Protein AF-A0A0B6YZQ0-F1 (afdb_monomer_lite)

pLDDT: mean 70.62, std 7.78, range [48.56, 82.62]

Sequence (121 aa):
WHFRIMIFVLVLTLLVTLAIFLGNLTSLITVFGFEWTFFDMVVYALFSFFYLVGTSLVASAFDFYEKMRTNVSEETINQLVTSVILGYICMLLNGLTAFLSYRKWKVQYRLYQRRKLIEED

Structure (mmCIF, N/CA/C/O backbone):
data_AF-A0A0B6YZQ0-F1
#
_entry.id   AF-A0A0B6YZQ0-F1
#
loop_
_atom_site.group_PDB
_atom_site.id
_atom_site.type_symbol
_atom_site.label_atom_id
_atom_site.label_alt_id
_atom_site.label_comp_id
_atom_site.label_asym_id
_atom_site.label_entity_id
_atom_site.label_seq_id
_atom_site.pdbx_PDB_ins_code
_atom_site.Cartn_x
_atom_site.Cartn_y
_atom_site.Cartn_z
_atom_site.occupancy
_atom_site.B_iso_or_equiv
_atom_site.auth_seq_id
_atom_site.auth_comp_id
_atom_site.auth_asym_id
_atom_site.auth_atom_id
_atom_site.pdbx_PDB_model_num
ATOM 1 N N . TRP A 1 1 ? -25.061 -6.773 10.719 1.00 48.56 1 TRP A N 1
ATOM 2 C CA . TRP A 1 1 ? -24.637 -7.584 9.556 1.00 48.56 1 TRP A CA 1
ATOM 3 C C . TRP A 1 1 ? -23.602 -6.845 8.701 1.00 48.56 1 TRP A C 1
ATOM 5 O O . TRP A 1 1 ? -22.504 -7.361 8.556 1.00 48.56 1 TRP A O 1
ATOM 15 N N . HIS A 1 2 ? -23.865 -5.597 8.282 1.00 53.62 2 HIS A N 1
ATOM 16 C CA . HIS A 1 2 ? -22.912 -4.730 7.557 1.00 53.62 2 HIS A CA 1
ATOM 17 C C . HIS A 1 2 ? -21.507 -4.635 8.183 1.00 53.62 2 HIS A C 1
ATOM 19 O O . HIS A 1 2 ? -20.510 -4.800 7.491 1.00 53.62 2 HIS A O 1
ATOM 25 N N . PHE A 1 3 ? -21.420 -4.469 9.507 1.00 56.84 3 PHE A N 1
ATOM 26 C CA . PHE A 1 3 ? -20.137 -4.393 10.219 1.00 56.84 3 PHE A CA 1
ATOM 27 C C . PHE A 1 3 ? -19.292 -5.673 10.106 1.00 56.84 3 PHE A C 1
ATOM 29 O O . PHE A 1 3 ? -18.078 -5.620 9.940 1.00 56.84 3 PHE A O 1
ATOM 36 N N . ARG A 1 4 ? -19.948 -6.843 10.132 1.00 62.00 4 ARG A N 1
ATOM 37 C CA . ARG A 1 4 ? -19.276 -8.145 10.006 1.00 62.00 4 ARG A CA 1
ATOM 38 C C . ARG A 1 4 ? -18.721 -8.354 8.600 1.00 62.00 4 ARG A C 1
ATOM 40 O O . ARG A 1 4 ? -17.636 -8.898 8.459 1.00 62.00 4 ARG A O 1
ATOM 47 N N . ILE A 1 5 ? -19.444 -7.889 7.582 1.00 64.25 5 ILE A N 1
ATOM 48 C CA . ILE A 1 5 ? -19.001 -7.947 6.183 1.00 64.25 5 ILE A CA 1
ATOM 49 C C . ILE A 1 5 ? -17.799 -7.034 5.968 1.00 64.25 5 ILE A C 1
ATOM 51 O O . ILE A 1 5 ? -16.846 -7.435 5.318 1.00 64.25 5 ILE A O 1
ATOM 55 N N . MET A 1 6 ? -17.802 -5.841 6.561 1.00 62.59 6 MET A N 1
ATOM 56 C CA . MET A 1 6 ? -16.666 -4.926 6.473 1.00 62.59 6 MET A CA 1
ATOM 57 C C . MET A 1 6 ? -15.399 -5.504 7.099 1.00 62.59 6 MET A C 1
ATOM 59 O O . MET A 1 6 ? -14.357 -5.504 6.452 1.00 62.59 6 MET A O 1
ATOM 63 N N . ILE A 1 7 ? -15.499 -6.052 8.316 1.00 67.56 7 ILE A N 1
ATOM 64 C CA . ILE A 1 7 ? -14.375 -6.735 8.972 1.00 67.56 7 ILE A CA 1
ATOM 65 C C . ILE A 1 7 ? -13.912 -7.921 8.126 1.00 67.56 7 ILE A C 1
ATOM 67 O O . ILE A 1 7 ? -12.715 -8.104 7.940 1.00 67.56 7 ILE A O 1
ATOM 71 N N . PHE A 1 8 ? -14.843 -8.699 7.571 1.00 69.69 8 PHE A N 1
ATOM 72 C CA . PHE A 1 8 ? -14.509 -9.816 6.694 1.00 69.69 8 PHE A CA 1
ATOM 73 C C . PHE A 1 8 ? -13.735 -9.359 5.452 1.00 69.69 8 PHE A C 1
ATOM 75 O O . PHE A 1 8 ? -12.714 -9.956 5.128 1.00 69.69 8 PHE A O 1
ATOM 82 N N . VAL A 1 9 ? -14.164 -8.276 4.797 1.00 66.75 9 VAL A N 1
ATOM 83 C CA . VAL A 1 9 ? -13.462 -7.695 3.643 1.00 66.75 9 VAL A CA 1
ATOM 84 C C . VAL A 1 9 ? -12.069 -7.208 4.041 1.00 66.75 9 VAL A C 1
ATOM 86 O O . VAL A 1 9 ? -11.120 -7.485 3.320 1.00 66.75 9 VAL A O 1
ATOM 89 N N . LEU A 1 10 ? -11.928 -6.561 5.201 1.00 67.56 10 LEU A N 1
ATOM 90 C CA . LEU A 1 10 ? -10.651 -6.070 5.734 1.00 67.56 10 LEU A CA 1
ATOM 91 C C . LEU A 1 10 ? -9.672 -7.207 6.070 1.00 67.56 10 LEU A C 1
ATOM 93 O O . LEU A 1 10 ? -8.482 -7.126 5.779 1.00 67.56 10 LEU A O 1
ATOM 97 N N . VAL A 1 11 ? -10.171 -8.287 6.671 1.00 71.25 11 VAL A N 1
ATOM 98 C CA . VAL A 1 11 ? -9.368 -9.477 6.986 1.00 71.25 11 VAL A CA 1
ATOM 99 C C . VAL A 1 11 ? -8.992 -10.222 5.708 1.00 71.25 11 VAL A C 1
ATOM 101 O O . VAL A 1 11 ? -7.854 -10.665 5.575 1.00 71.25 11 VAL A O 1
ATOM 104 N N . LEU A 1 12 ? -9.914 -10.326 4.748 1.00 72.62 12 LEU A N 1
ATOM 105 C CA . LEU A 1 12 ? -9.665 -10.962 3.459 1.00 72.62 12 LEU A CA 1
ATOM 106 C C . LEU A 1 12 ? -8.618 -10.187 2.652 1.00 72.62 12 LEU A C 1
ATOM 108 O O . LEU A 1 12 ? -7.679 -10.798 2.147 1.00 72.62 12 LEU A O 1
ATOM 112 N N . THR A 1 13 ? -8.718 -8.857 2.567 1.00 69.56 13 THR A N 1
ATOM 113 C CA . THR A 1 13 ? -7.701 -8.039 1.889 1.00 69.56 13 THR A CA 1
ATOM 114 C C . THR A 1 13 ? -6.346 -8.172 2.569 1.00 69.56 13 THR A C 1
ATOM 116 O O . THR A 1 13 ? -5.339 -8.285 1.872 1.00 69.56 13 THR A O 1
ATOM 119 N N . LEU A 1 14 ? -6.291 -8.248 3.901 1.00 68.00 14 LEU A N 1
ATOM 120 C CA . LEU A 1 14 ? -5.052 -8.498 4.640 1.00 68.00 14 LEU A CA 1
ATOM 121 C C . LEU A 1 14 ? -4.446 -9.861 4.316 1.00 68.00 14 LEU A C 1
ATOM 123 O O . LEU A 1 14 ? -3.265 -9.927 3.986 1.00 68.00 14 LEU A O 1
ATOM 127 N N . LEU A 1 15 ? -5.253 -10.920 4.324 1.00 72.69 15 LEU A N 1
ATOM 128 C CA . LEU A 1 15 ? -4.829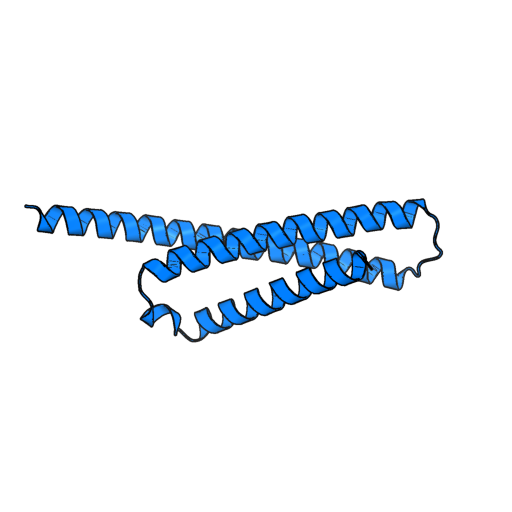 -12.277 3.977 1.00 72.69 15 LEU A CA 1
ATOM 129 C C . LEU A 1 15 ? -4.268 -12.360 2.557 1.00 72.69 15 LEU A C 1
ATOM 131 O O . LEU A 1 15 ? -3.204 -12.941 2.351 1.00 72.69 15 LEU A O 1
ATOM 135 N N . VAL A 1 16 ? -4.940 -11.736 1.588 1.00 70.88 16 VAL A N 1
ATOM 136 C CA . VAL A 1 16 ? -4.465 -11.730 0.200 1.00 70.88 16 VAL A CA 1
ATOM 137 C C . VAL A 1 16 ? -3.202 -10.877 0.057 1.00 70.88 16 VAL A C 1
ATOM 139 O O . VAL A 1 16 ? -2.264 -11.293 -0.617 1.00 70.88 16 VAL A O 1
ATOM 142 N N . THR A 1 17 ? -3.112 -9.734 0.745 1.00 68.56 17 THR A N 1
ATOM 143 C CA . THR A 1 17 ? -1.885 -8.915 0.761 1.00 68.56 17 THR A CA 1
ATOM 144 C C . THR A 1 17 ? -0.702 -9.712 1.320 1.00 68.56 17 THR A C 1
ATOM 146 O O . THR A 1 17 ? 0.397 -9.660 0.770 1.00 68.56 17 THR A O 1
ATOM 149 N N . LEU A 1 18 ? -0.929 -10.486 2.386 1.00 72.00 18 LEU A N 1
ATOM 150 C CA . LEU A 1 18 ? 0.087 -11.319 3.027 1.00 72.00 18 LEU A CA 1
ATOM 151 C C . LEU A 1 18 ? 0.522 -12.477 2.121 1.00 72.00 18 LEU A C 1
ATOM 153 O O . LEU A 1 18 ? 1.714 -12.750 2.007 1.00 72.00 18 LEU A O 1
ATOM 157 N N . ALA A 1 19 ? -0.422 -13.109 1.421 1.00 71.75 19 ALA A N 1
ATOM 158 C CA . ALA A 1 19 ? -0.135 -14.155 0.442 1.00 71.75 19 ALA A CA 1
ATOM 159 C C . ALA A 1 19 ? 0.718 -13.632 -0.729 1.00 71.75 19 ALA A C 1
ATOM 161 O O . ALA A 1 19 ? 1.699 -14.271 -1.108 1.00 71.75 19 ALA A O 1
ATOM 162 N N . ILE A 1 20 ? 0.401 -12.445 -1.258 1.00 68.19 20 ILE A N 1
ATOM 163 C CA . ILE A 1 20 ? 1.185 -11.803 -2.326 1.00 68.19 20 ILE A CA 1
ATOM 164 C C . ILE A 1 20 ? 2.570 -11.400 -1.815 1.00 68.19 20 ILE A C 1
ATOM 166 O O . ILE A 1 20 ? 3.570 -11.614 -2.499 1.00 68.19 20 ILE A O 1
ATOM 170 N N . PHE A 1 21 ? 2.656 -10.863 -0.597 1.00 68.06 21 PHE A N 1
ATOM 171 C CA . PHE A 1 21 ? 3.931 -10.511 0.024 1.00 68.06 21 PHE A CA 1
ATOM 172 C C . PHE A 1 21 ? 4.835 -11.735 0.211 1.00 68.06 21 PHE A C 1
ATOM 174 O O . PHE A 1 21 ? 6.015 -11.678 -0.131 1.00 68.06 21 PHE A O 1
ATOM 181 N N . LEU A 1 22 ? 4.282 -12.861 0.674 1.00 71.56 22 LEU A N 1
ATOM 182 C CA . LEU A 1 22 ? 4.999 -14.134 0.761 1.00 71.56 22 LEU A CA 1
ATOM 183 C C . LEU A 1 22 ? 5.425 -14.634 -0.627 1.00 71.56 22 LEU A C 1
ATOM 185 O O . LEU A 1 22 ? 6.571 -15.048 -0.795 1.00 71.56 22 LEU A O 1
ATOM 189 N N . GLY A 1 23 ? 4.565 -14.519 -1.642 1.00 63.72 23 GLY A N 1
ATOM 190 C CA . GLY A 1 23 ? 4.919 -14.820 -3.035 1.00 63.72 23 GLY A CA 1
ATOM 191 C C . GLY A 1 23 ? 6.104 -13.990 -3.549 1.00 63.72 23 GLY A C 1
ATOM 192 O O . GLY A 1 23 ? 7.006 -14.532 -4.191 1.00 63.72 23 GLY A O 1
ATOM 193 N N . ASN A 1 24 ? 6.151 -12.703 -3.192 1.00 64.31 24 ASN A N 1
ATOM 194 C CA . ASN A 1 24 ? 7.261 -11.796 -3.500 1.00 64.31 24 ASN A CA 1
ATOM 195 C C . ASN A 1 24 ? 8.549 -12.175 -2.753 1.00 64.31 24 ASN A C 1
ATOM 197 O O . ASN A 1 24 ? 9.625 -12.205 -3.352 1.00 64.31 24 ASN A O 1
ATOM 201 N N . LEU A 1 25 ? 8.449 -12.527 -1.469 1.00 65.31 25 LEU A N 1
ATOM 202 C CA . LEU A 1 25 ? 9.579 -12.956 -0.635 1.00 65.31 25 LEU A CA 1
ATOM 203 C C . LEU A 1 25 ? 10.206 -14.265 -1.117 1.00 65.31 25 LEU A C 1
ATOM 205 O O . LEU A 1 25 ? 11.425 -14.410 -1.100 1.00 65.31 25 LEU A O 1
ATOM 209 N N . THR A 1 26 ? 9.382 -15.197 -1.594 1.00 67.88 26 THR A N 1
ATOM 210 C CA . THR A 1 26 ? 9.848 -16.511 -2.066 1.00 67.88 26 THR A CA 1
ATOM 211 C C . THR A 1 26 ? 10.501 -16.438 -3.456 1.00 67.88 26 THR A C 1
ATOM 213 O O . THR A 1 26 ? 10.878 -17.461 -4.017 1.00 67.88 26 THR A O 1
ATOM 216 N N . SER A 1 27 ? 10.643 -15.240 -4.042 1.00 56.19 27 SER A N 1
ATOM 217 C CA . SER A 1 27 ? 11.224 -15.009 -5.372 1.00 56.19 27 SER A CA 1
ATOM 218 C C . SER A 1 27 ? 10.553 -15.761 -6.528 1.00 56.19 27 SER A C 1
ATOM 220 O O . SER A 1 27 ? 11.028 -15.656 -7.657 1.00 56.19 27 SER A O 1
ATOM 222 N N . LEU A 1 28 ? 9.410 -16.430 -6.313 1.00 54.28 28 LEU A N 1
ATOM 223 C CA . LEU A 1 28 ? 8.621 -17.045 -7.392 1.00 54.28 28 LEU A CA 1
ATOM 224 C C . LEU A 1 28 ? 8.283 -16.022 -8.484 1.00 54.28 28 LEU A C 1
ATOM 226 O O . LEU A 1 28 ? 8.219 -16.354 -9.661 1.00 54.28 28 LEU A O 1
ATOM 230 N N . ILE A 1 29 ? 8.142 -14.759 -8.092 1.00 53.38 29 ILE A N 1
ATOM 231 C CA . ILE A 1 29 ? 7.823 -13.634 -8.969 1.00 53.38 29 ILE A CA 1
ATOM 232 C C . ILE A 1 29 ? 8.968 -13.273 -9.928 1.00 53.38 29 ILE A C 1
ATOM 234 O O . ILE A 1 29 ? 8.713 -12.773 -11.022 1.00 53.38 29 ILE A O 1
ATOM 238 N N . THR A 1 30 ? 10.225 -13.597 -9.601 1.00 53.72 30 THR A N 1
ATOM 239 C CA . THR A 1 30 ? 11.347 -13.385 -10.537 1.00 53.72 30 THR A CA 1
ATOM 240 C C . THR A 1 30 ? 11.260 -14.277 -11.778 1.00 53.72 30 THR A C 1
ATOM 242 O O . THR A 1 30 ? 11.813 -13.923 -12.817 1.00 53.72 30 THR A O 1
ATOM 245 N N . VAL A 1 31 ? 10.503 -15.377 -11.704 1.00 56.41 31 VAL A N 1
ATOM 246 C CA . VAL A 1 31 ? 10.246 -16.283 -12.832 1.00 56.41 31 VAL A CA 1
ATOM 247 C C . VAL A 1 31 ? 9.195 -15.708 -13.798 1.00 56.41 31 VAL A C 1
ATOM 249 O O . VAL A 1 31 ? 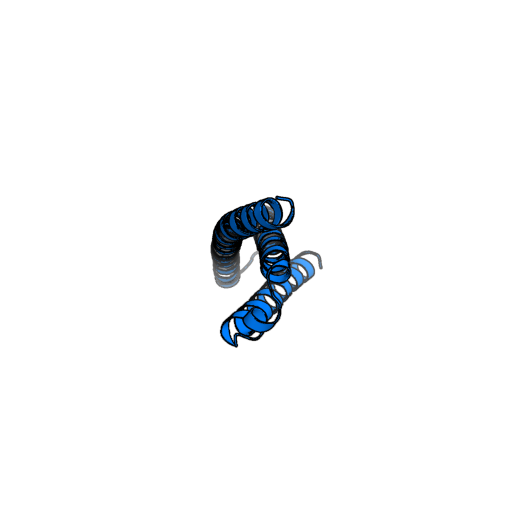9.206 -16.047 -14.977 1.00 56.41 31 VAL A O 1
ATOM 252 N N . PHE A 1 32 ? 8.323 -14.796 -13.345 1.00 53.84 32 PHE A N 1
ATOM 253 C CA . PHE A 1 32 ? 7.125 -14.368 -14.088 1.00 53.84 32 PHE A CA 1
ATOM 254 C C . PHE A 1 32 ? 7.267 -13.082 -14.933 1.00 53.84 32 PHE A C 1
ATOM 256 O O . PHE A 1 32 ? 6.299 -12.629 -15.541 1.00 53.84 32 PHE A O 1
ATOM 263 N N . GLY A 1 33 ? 8.471 -12.522 -15.077 1.00 58.66 33 GLY A N 1
ATOM 264 C CA . GLY A 1 33 ? 8.744 -11.471 -16.070 1.00 58.66 33 GLY A CA 1
ATOM 265 C C . GLY A 1 33 ? 8.053 -10.112 -15.832 1.00 58.66 33 GLY A C 1
ATOM 266 O O . GLY A 1 33 ? 7.543 -9.806 -14.756 1.00 58.66 33 GLY A O 1
ATOM 267 N N . PHE A 1 34 ? 8.098 -9.245 -16.851 1.00 59.41 34 PHE A N 1
ATOM 268 C CA . PHE A 1 34 ? 7.704 -7.824 -16.785 1.00 59.41 34 PHE A CA 1
ATOM 269 C C . PHE A 1 34 ? 6.208 -7.595 -16.496 1.00 59.41 34 PHE A C 1
ATOM 271 O O . PHE A 1 34 ? 5.859 -6.646 -15.790 1.00 59.41 34 PHE A O 1
ATOM 278 N N . GLU A 1 35 ? 5.325 -8.467 -16.992 1.00 65.06 35 GLU A N 1
ATOM 279 C CA . GLU A 1 35 ? 3.869 -8.321 -16.822 1.00 65.06 35 GLU A CA 1
ATOM 280 C C . GLU A 1 35 ? 3.429 -8.459 -15.360 1.00 65.06 35 GLU A C 1
ATOM 282 O O . GLU A 1 35 ? 2.485 -7.796 -14.922 1.00 65.06 35 GLU A O 1
ATOM 287 N N . TRP A 1 36 ? 4.180 -9.223 -14.563 1.00 69.25 36 TRP A N 1
ATOM 288 C CA . TRP A 1 36 ? 3.873 -9.424 -13.151 1.00 69.25 36 TRP A CA 1
ATOM 289 C C . TRP A 1 36 ? 4.035 -8.152 -12.313 1.00 69.25 36 TRP A C 1
ATOM 291 O O . TRP A 1 36 ? 3.279 -7.911 -11.377 1.00 69.25 36 TRP A O 1
ATOM 301 N N . THR A 1 37 ? 4.966 -7.270 -12.697 1.00 67.75 37 THR A N 1
ATOM 302 C CA . THR A 1 37 ? 5.180 -5.993 -11.989 1.00 67.75 37 THR A CA 1
ATOM 303 C C . THR A 1 37 ? 3.988 -5.047 -12.167 1.00 67.75 37 THR A C 1
ATOM 305 O O . THR A 1 37 ? 3.664 -4.269 -11.267 1.00 67.75 37 THR A O 1
ATOM 308 N N . PHE A 1 38 ? 3.320 -5.108 -13.323 1.00 69.00 38 PHE A N 1
ATOM 309 C CA . PHE A 1 38 ? 2.103 -4.338 -13.575 1.00 69.00 38 PHE A CA 1
ATOM 310 C C . PHE A 1 38 ? 0.915 -4.907 -12.794 1.00 69.00 38 PHE A C 1
ATOM 312 O O . PHE A 1 38 ? 0.169 -4.144 -12.180 1.00 69.00 38 PHE A O 1
ATOM 319 N N . PHE A 1 39 ? 0.774 -6.235 -12.763 1.00 73.81 39 PHE A N 1
ATOM 320 C CA . PHE A 1 39 ? -0.263 -6.901 -11.977 1.00 73.81 39 PHE A CA 1
ATOM 321 C C . PHE A 1 39 ? -0.140 -6.577 -10.481 1.00 73.81 39 PHE A C 1
ATOM 323 O O . PHE A 1 39 ? -1.106 -6.103 -9.884 1.00 73.81 39 PHE A O 1
ATOM 330 N N . ASP A 1 40 ? 1.060 -6.706 -9.906 1.00 72.94 40 ASP A N 1
ATOM 331 C CA . ASP A 1 40 ? 1.331 -6.340 -8.512 1.00 72.94 40 ASP A CA 1
ATOM 332 C C . ASP A 1 40 ? 0.944 -4.880 -8.234 1.00 72.94 40 ASP A C 1
ATOM 334 O O . ASP A 1 40 ? 0.257 -4.591 -7.256 1.00 72.94 40 ASP A O 1
ATOM 338 N N . MET A 1 41 ? 1.316 -3.948 -9.120 1.00 72.12 41 MET A N 1
ATOM 339 C CA . MET A 1 41 ? 0.957 -2.534 -8.976 1.00 72.12 41 MET A CA 1
ATOM 340 C C . MET A 1 41 ? -0.562 -2.327 -8.895 1.00 72.12 41 MET A C 1
ATOM 342 O O . MET A 1 41 ? -1.031 -1.593 -8.022 1.00 72.12 41 MET A O 1
ATOM 346 N N . VAL A 1 42 ? -1.328 -2.957 -9.792 1.00 76.06 42 VAL A N 1
ATOM 347 C CA . VAL A 1 42 ? -2.794 -2.843 -9.822 1.00 76.06 42 VAL A CA 1
ATOM 348 C C . VAL A 1 42 ? -3.407 -3.442 -8.559 1.00 76.06 42 VAL A C 1
ATOM 350 O O . VAL A 1 42 ? -4.285 -2.825 -7.956 1.00 76.06 42 VAL A O 1
ATOM 353 N N . VAL A 1 43 ? -2.921 -4.601 -8.116 1.00 76.75 43 VAL A N 1
ATOM 354 C CA . VAL A 1 43 ? -3.441 -5.268 -6.919 1.00 76.75 43 VAL A CA 1
ATOM 355 C C . VAL A 1 43 ? -3.144 -4.458 -5.654 1.00 76.75 43 VAL A C 1
ATOM 357 O O . VAL A 1 43 ? -4.057 -4.209 -4.866 1.00 76.75 43 VAL A O 1
ATOM 360 N N . TYR A 1 44 ? -1.917 -3.958 -5.481 1.00 76.88 44 TYR A N 1
ATOM 361 C CA . TYR A 1 44 ? -1.572 -3.101 -4.342 1.00 76.88 44 TYR A CA 1
ATOM 362 C C . TYR A 1 44 ? -2.362 -1.781 -4.343 1.00 76.88 44 TYR A C 1
ATOM 364 O O . TYR A 1 44 ? -2.768 -1.309 -3.279 1.00 76.88 44 TYR A O 1
ATOM 372 N N . ALA A 1 45 ? -2.644 -1.205 -5.517 1.00 74.94 45 ALA A N 1
ATOM 373 C CA . ALA A 1 45 ? -3.487 -0.015 -5.637 1.00 74.94 45 ALA A CA 1
ATOM 374 C C . ALA A 1 45 ? -4.951 -0.297 -5.251 1.00 74.94 45 ALA A C 1
ATOM 376 O O . ALA A 1 45 ? -5.539 0.465 -4.480 1.00 74.94 45 ALA A O 1
ATOM 377 N N . LEU A 1 46 ? -5.523 -1.412 -5.722 1.00 76.38 46 LEU A N 1
ATOM 378 C CA . LEU A 1 46 ? -6.869 -1.852 -5.340 1.00 76.38 46 LEU A CA 1
ATOM 379 C C . LEU A 1 46 ? -6.968 -2.115 -3.836 1.00 76.38 46 LEU A C 1
ATOM 381 O O . LEU A 1 46 ? -7.948 -1.727 -3.204 1.00 76.38 46 LEU A O 1
ATOM 385 N N . PHE A 1 47 ? -5.942 -2.714 -3.237 1.00 75.81 47 PHE A N 1
ATOM 386 C CA . PHE A 1 47 ? -5.907 -2.934 -1.794 1.00 75.81 47 PHE A CA 1
ATOM 387 C C . PHE A 1 47 ? -5.784 -1.636 -1.016 1.00 75.81 47 PHE A C 1
ATOM 389 O O . PHE A 1 47 ? -6.529 -1.454 -0.059 1.00 75.81 47 PHE A O 1
ATOM 396 N N . SER A 1 48 ? -4.933 -0.701 -1.441 1.00 78.19 48 SER A N 1
ATOM 397 C CA . SER A 1 48 ? -4.872 0.633 -0.832 1.00 78.19 48 SER A CA 1
ATOM 398 C C . SER A 1 48 ? -6.247 1.318 -0.855 1.00 78.19 48 SER A C 1
ATOM 400 O O . SER A 1 48 ? -6.690 1.846 0.167 1.00 78.19 48 SER A O 1
ATOM 402 N N . PHE A 1 49 ? -6.975 1.214 -1.973 1.00 75.06 49 PHE A N 1
ATOM 403 C CA . PHE A 1 49 ? -8.340 1.726 -2.087 1.00 75.06 49 PHE A CA 1
ATOM 404 C C . PHE A 1 49 ? -9.323 1.011 -1.147 1.00 75.06 49 PHE A C 1
ATOM 406 O O . PHE A 1 49 ? -10.063 1.676 -0.423 1.00 75.06 49 PHE A O 1
ATOM 413 N N . PHE A 1 50 ? -9.312 -0.324 -1.091 1.00 75.81 50 PHE A N 1
ATOM 414 C CA . PHE A 1 50 ? -10.186 -1.073 -0.183 1.00 75.81 50 PHE A CA 1
ATOM 415 C C . PHE A 1 50 ? -9.887 -0.807 1.288 1.00 75.81 50 PHE A C 1
ATOM 417 O O . PHE A 1 50 ? -10.826 -0.719 2.076 1.00 75.81 50 PHE A O 1
ATOM 424 N N . TYR A 1 51 ? -8.620 -0.634 1.665 1.00 74.06 51 TYR A N 1
ATOM 425 C CA . TYR A 1 51 ? -8.273 -0.230 3.020 1.00 74.06 51 TYR A CA 1
ATOM 426 C C . TYR A 1 51 ? -8.786 1.174 3.327 1.00 74.06 51 TYR A C 1
ATOM 428 O O . TYR A 1 51 ? -9.386 1.345 4.379 1.00 74.06 51 TYR A O 1
ATOM 436 N N . LEU A 1 52 ? -8.636 2.146 2.418 1.00 75.81 52 LEU A N 1
ATOM 437 C CA . LEU A 1 52 ? -9.156 3.504 2.615 1.00 75.81 52 LEU A CA 1
ATOM 438 C C . LEU A 1 52 ? -10.679 3.508 2.784 1.00 75.81 52 LEU A C 1
ATOM 440 O O . LEU A 1 52 ? -11.200 4.100 3.728 1.00 75.81 52 LEU A O 1
ATOM 444 N N . VAL A 1 53 ? -11.400 2.847 1.876 1.00 75.69 53 VAL A N 1
ATOM 445 C CA . VAL A 1 53 ? -12.867 2.779 1.916 1.00 75.69 53 VAL A CA 1
ATOM 446 C C . VAL A 1 53 ? -13.331 1.992 3.143 1.00 75.69 53 VAL A C 1
ATOM 448 O O . VAL A 1 53 ? -14.241 2.429 3.843 1.00 75.69 53 VAL A O 1
ATOM 451 N N . GLY A 1 54 ? -12.674 0.871 3.445 1.00 71.69 54 GLY A N 1
ATOM 452 C CA . GLY A 1 54 ? -12.975 0.024 4.594 1.00 71.69 54 GLY A CA 1
ATOM 453 C C . GLY A 1 54 ? -12.789 0.754 5.921 1.00 71.69 54 GLY A C 1
ATOM 454 O O . GLY A 1 54 ? -13.708 0.772 6.735 1.00 71.69 54 GLY A O 1
ATOM 455 N N . THR A 1 55 ? -11.649 1.417 6.135 1.00 73.88 55 THR A N 1
ATOM 456 C CA . THR A 1 55 ? -11.415 2.186 7.367 1.00 73.88 55 THR A CA 1
ATOM 457 C C . THR A 1 55 ? -12.333 3.395 7.480 1.00 73.88 55 THR A C 1
ATOM 459 O O . THR A 1 55 ? -12.838 3.663 8.570 1.00 73.88 55 THR A O 1
ATOM 462 N N . SER A 1 56 ? -12.607 4.088 6.372 1.00 75.38 56 SER A N 1
ATOM 463 C CA . SER A 1 56 ? -13.509 5.246 6.353 1.00 75.38 56 SER A CA 1
ATOM 464 C C . SER A 1 56 ? -14.950 4.860 6.691 1.00 75.38 56 SER A C 1
ATOM 466 O O . SER A 1 56 ? -15.606 5.555 7.467 1.00 75.38 56 SER A O 1
ATOM 468 N N . LEU A 1 57 ? -15.448 3.733 6.169 1.00 70.75 57 LEU A N 1
ATOM 469 C CA . LEU A 1 57 ? -16.779 3.248 6.533 1.00 70.75 57 LEU A CA 1
ATOM 470 C C . LEU A 1 57 ? -16.837 2.753 7.985 1.00 70.75 57 LEU A C 1
ATOM 472 O O . LEU A 1 57 ? -17.846 2.996 8.645 1.00 70.75 57 LEU A O 1
ATOM 476 N N . VAL A 1 58 ? -15.797 2.082 8.499 1.00 70.31 58 VAL A N 1
ATOM 477 C CA . VAL A 1 58 ? -15.754 1.664 9.915 1.00 70.31 58 VAL A CA 1
ATOM 478 C C . VAL A 1 58 ? -15.786 2.889 10.830 1.00 70.31 58 VAL A C 1
ATOM 480 O O . VAL A 1 58 ? -16.552 2.903 11.792 1.00 70.31 58 VAL A O 1
ATOM 483 N N . ALA A 1 59 ? -15.031 3.938 10.497 1.00 71.50 59 ALA A N 1
ATOM 484 C CA . ALA A 1 59 ? -15.042 5.200 11.231 1.00 71.50 59 ALA A CA 1
ATOM 485 C C . ALA A 1 59 ? -16.416 5.894 11.179 1.00 71.50 59 ALA A C 1
ATOM 487 O O . ALA A 1 59 ? -16.922 6.342 12.205 1.00 71.50 59 ALA A O 1
ATOM 488 N N . SER A 1 60 ? -17.063 5.929 10.010 1.00 70.94 60 SER A N 1
ATOM 489 C CA . SER A 1 60 ? -18.404 6.511 9.860 1.00 70.94 60 SER A CA 1
ATOM 490 C C . SER A 1 60 ? -19.482 5.718 10.608 1.00 70.94 60 SER A C 1
ATOM 492 O O . SER A 1 60 ? -20.363 6.309 11.232 1.00 70.94 60 SER A O 1
ATOM 494 N N . ALA A 1 61 ? -19.405 4.385 10.590 1.00 68.19 61 ALA A N 1
ATOM 495 C CA . ALA A 1 61 ? -20.302 3.539 11.366 1.00 68.19 61 ALA A CA 1
ATOM 496 C C . ALA A 1 61 ? -20.105 3.764 12.871 1.00 68.19 61 ALA A C 1
ATOM 498 O O . ALA A 1 61 ? -21.083 3.781 13.613 1.00 68.19 61 ALA A O 1
ATOM 499 N N . PHE A 1 62 ? -18.864 3.967 13.317 1.00 68.25 62 PHE A N 1
ATOM 500 C CA . PHE A 1 62 ? -18.561 4.266 14.712 1.00 68.25 62 PHE A CA 1
ATOM 501 C C . PHE A 1 62 ? -19.157 5.604 15.174 1.00 68.25 62 PHE A C 1
ATOM 503 O O . PHE A 1 62 ? -19.863 5.612 16.177 1.00 68.25 62 PHE A O 1
ATOM 510 N N . ASP A 1 63 ? -18.979 6.689 14.409 1.00 68.94 63 ASP A N 1
ATOM 511 C CA . ASP A 1 63 ? -19.578 8.007 14.712 1.00 68.94 63 ASP A CA 1
ATOM 512 C C . ASP A 1 63 ? -21.114 7.921 14.850 1.00 68.94 63 ASP A C 1
ATOM 514 O O . ASP A 1 63 ? -21.733 8.592 15.677 1.00 68.94 63 ASP A O 1
ATOM 518 N N . PHE A 1 64 ? -21.748 7.025 14.087 1.00 68.31 64 PHE A N 1
ATOM 519 C CA . PHE A 1 64 ? -23.177 6.745 14.202 1.00 68.31 64 PHE A CA 1
ATOM 520 C C . PHE A 1 64 ? -23.549 5.975 15.485 1.00 68.31 64 PHE A C 1
ATOM 522 O O . PHE A 1 64 ? -24.539 6.318 16.135 1.00 68.31 64 PHE A O 1
ATOM 529 N N . TYR A 1 65 ? -22.768 4.961 15.878 1.00 66.44 65 TYR A N 1
ATOM 530 C CA . TYR A 1 65 ? -22.992 4.211 17.125 1.00 66.44 65 TYR A CA 1
ATOM 531 C C . TYR A 1 65 ? -22.746 5.064 18.374 1.00 66.44 65 TYR A C 1
ATOM 533 O O . TYR A 1 65 ? -23.511 4.972 19.336 1.00 66.44 65 TYR A O 1
ATOM 541 N N . GLU A 1 66 ? -21.727 5.924 18.349 1.00 65.38 66 GLU A N 1
ATOM 542 C CA . GLU A 1 66 ? -21.428 6.865 19.429 1.00 65.38 66 GLU A CA 1
ATOM 543 C C . GLU A 1 66 ? -22.587 7.857 19.626 1.00 65.38 66 GLU A C 1
ATOM 545 O O . GLU A 1 66 ? -23.092 8.025 20.741 1.00 65.38 66 GLU A O 1
ATOM 550 N N . LYS A 1 67 ? -23.120 8.419 18.530 1.00 63.34 67 LYS A N 1
ATOM 551 C CA . LYS A 1 67 ? -24.306 9.297 18.557 1.00 63.34 67 LYS A CA 1
ATOM 552 C C . LYS A 1 67 ? -25.577 8.604 19.051 1.00 63.34 67 LYS A C 1
ATOM 554 O O . LYS A 1 67 ? -26.438 9.267 19.626 1.00 63.34 67 LYS A O 1
ATOM 559 N N . MET A 1 68 ? -25.705 7.289 18.869 1.00 60.81 68 MET A N 1
ATOM 560 C CA . MET A 1 68 ? -26.867 6.518 19.331 1.00 60.81 68 MET A CA 1
ATOM 561 C C . MET A 1 68 ? -26.844 6.159 20.829 1.00 60.81 68 MET A C 1
ATOM 563 O O . MET A 1 68 ? -27.800 5.544 21.301 1.00 60.81 68 MET A O 1
ATOM 567 N N . ARG A 1 69 ? -25.813 6.553 21.599 1.00 55.16 69 ARG A N 1
ATOM 568 C CA . ARG A 1 69 ? -25.670 6.262 23.048 1.00 55.16 69 ARG A CA 1
ATOM 569 C C . ARG A 1 69 ? -25.896 4.787 23.407 1.00 55.16 69 ARG A C 1
ATOM 571 O O . ARG A 1 69 ? -26.401 4.467 24.484 1.00 55.16 69 ARG A O 1
ATOM 578 N N . THR A 1 70 ? -25.516 3.863 22.531 1.00 58.12 70 THR A N 1
ATOM 579 C CA . THR A 1 70 ? -25.411 2.459 22.928 1.00 58.12 70 THR A CA 1
ATOM 580 C C . THR A 1 70 ? -24.289 2.356 23.963 1.00 58.12 70 THR A C 1
ATOM 582 O O . THR A 1 70 ? -23.182 2.799 23.679 1.00 58.12 70 THR A O 1
ATOM 585 N N . ASN A 1 71 ? -24.575 1.826 25.159 1.00 57.28 71 ASN A N 1
ATOM 586 C CA . ASN A 1 71 ? -23.600 1.539 26.226 1.00 57.28 71 ASN A CA 1
ATOM 587 C C . ASN A 1 71 ? -22.566 0.501 25.743 1.00 57.28 71 ASN A C 1
ATOM 589 O O . ASN A 1 71 ? -22.626 -0.676 26.098 1.00 57.28 71 ASN A O 1
ATOM 593 N N . VAL A 1 72 ? -21.659 0.912 24.864 1.00 61.50 72 VAL A N 1
ATOM 594 C CA . VAL A 1 72 ? -20.568 0.090 24.345 1.00 61.50 72 VAL A CA 1
ATOM 595 C C . VAL A 1 72 ? -19.391 0.230 25.307 1.00 61.50 72 VAL A C 1
ATOM 597 O O . VAL A 1 72 ? -19.069 1.339 25.725 1.00 61.50 72 VAL A O 1
ATOM 600 N N . SER A 1 73 ? -18.768 -0.888 25.694 1.00 68.75 73 SER A N 1
ATOM 601 C CA . SER A 1 73 ? -17.637 -0.860 26.628 1.00 68.75 73 SER A CA 1
ATOM 602 C C . SER A 1 73 ? -16.435 -0.125 26.026 1.00 68.75 73 SER A C 1
ATOM 604 O O . SER A 1 73 ? -16.151 -0.255 24.832 1.00 68.75 73 SER A O 1
ATOM 606 N N . GLU A 1 74 ? -15.690 0.602 26.862 1.00 69.19 74 GLU A N 1
ATOM 607 C CA . GLU A 1 74 ? -14.487 1.342 26.450 1.00 69.19 74 GLU A CA 1
ATOM 608 C C . GLU A 1 74 ? -13.422 0.441 25.798 1.00 69.19 74 GLU A C 1
ATOM 610 O O . GLU A 1 74 ? -12.718 0.862 24.882 1.00 69.19 74 GLU A O 1
ATOM 615 N N . GLU A 1 75 ? -13.345 -0.836 26.188 1.00 70.38 75 GLU A N 1
ATOM 616 C CA . GLU A 1 75 ? -12.456 -1.818 25.550 1.00 70.38 75 GLU A CA 1
ATOM 617 C C . GLU A 1 75 ? -12.810 -2.066 24.082 1.00 70.38 75 GLU A C 1
ATOM 619 O O . GLU A 1 75 ? -11.924 -2.142 23.229 1.00 70.38 75 GLU A O 1
ATOM 624 N N . THR A 1 76 ? -14.105 -2.151 23.769 1.00 67.38 76 THR A N 1
ATOM 625 C CA . THR A 1 76 ? -14.570 -2.358 22.392 1.00 67.38 76 THR A CA 1
ATOM 626 C C . THR A 1 76 ? -14.247 -1.135 21.535 1.00 67.38 76 THR A C 1
ATOM 628 O O . THR A 1 76 ? -13.856 -1.274 20.376 1.00 67.38 76 THR A O 1
ATOM 631 N N . ILE A 1 77 ? -14.347 0.063 22.119 1.00 66.81 77 ILE A N 1
ATOM 632 C CA . ILE A 1 77 ? -13.987 1.328 21.470 1.00 66.81 77 ILE A CA 1
ATOM 633 C C . ILE A 1 77 ? -12.488 1.352 21.151 1.00 66.81 77 ILE A C 1
ATOM 635 O O . ILE A 1 77 ? -12.107 1.585 20.003 1.00 66.81 77 ILE A O 1
ATOM 639 N N . ASN A 1 78 ? -11.636 1.031 22.127 1.00 69.56 78 ASN A N 1
ATOM 640 C CA . ASN A 1 78 ? -10.186 1.014 21.936 1.00 69.56 78 ASN A CA 1
ATOM 641 C C . ASN A 1 78 ? -9.747 -0.007 20.880 1.00 69.56 78 ASN A C 1
ATOM 643 O O . ASN A 1 78 ? -8.914 0.309 20.027 1.00 69.56 78 ASN A O 1
ATOM 647 N N . GLN A 1 79 ? -10.328 -1.210 20.874 1.00 68.00 79 GLN A N 1
ATOM 648 C CA . GLN A 1 79 ? -10.054 -2.206 19.832 1.00 68.00 79 GLN A CA 1
ATOM 649 C C . GLN A 1 79 ? -10.447 -1.698 18.441 1.00 68.00 79 GLN A C 1
ATOM 651 O O . GLN A 1 79 ? -9.717 -1.916 17.469 1.00 68.00 79 GLN A O 1
ATOM 656 N N . LEU A 1 80 ? -11.564 -0.977 18.340 1.00 68.75 80 LEU A N 1
ATOM 657 C CA . LEU A 1 80 ? -12.042 -0.457 17.069 1.00 68.75 80 LEU A CA 1
ATOM 658 C C . LEU A 1 80 ? -11.175 0.678 16.529 1.00 68.75 80 LEU A C 1
ATOM 660 O O . LEU A 1 80 ? -10.787 0.651 15.361 1.00 68.75 80 LEU A O 1
ATOM 664 N N . VAL A 1 81 ? -10.811 1.632 17.384 1.00 72.56 81 VAL A N 1
ATOM 665 C CA . VAL A 1 81 ? -9.891 2.721 17.035 1.00 72.5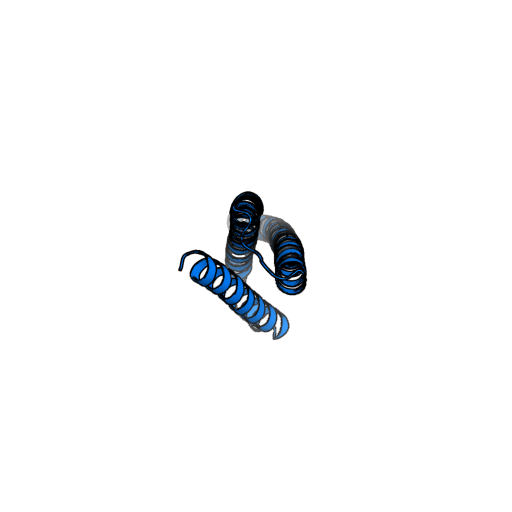6 81 VAL A CA 1
ATOM 666 C C . VAL A 1 81 ? -8.546 2.148 16.585 1.00 72.56 81 VAL A C 1
ATOM 668 O O . VAL A 1 81 ? -8.021 2.540 15.543 1.00 72.56 81 VAL A O 1
ATOM 671 N N . THR A 1 82 ? -8.030 1.147 17.303 1.00 73.12 82 THR A N 1
ATOM 672 C CA . THR A 1 82 ? -6.780 0.465 16.941 1.00 73.12 82 THR A CA 1
ATOM 673 C C . THR A 1 82 ? -6.887 -0.213 15.572 1.00 73.12 82 THR A C 1
ATOM 675 O O . THR A 1 82 ? -5.969 -0.109 14.759 1.00 73.12 82 THR A O 1
ATOM 678 N N . SER A 1 83 ? -8.022 -0.852 15.270 1.00 71.38 83 SER A N 1
ATOM 679 C CA . SER A 1 83 ? -8.276 -1.468 13.962 1.00 71.38 83 SER A CA 1
ATOM 680 C C . SER A 1 83 ? -8.325 -0.441 12.825 1.00 71.38 83 SER A C 1
ATOM 682 O O . SER A 1 83 ? -7.748 -0.685 11.764 1.00 71.38 83 SER A O 1
ATOM 684 N N . VAL A 1 84 ? -8.951 0.719 13.042 1.00 71.06 84 VAL A N 1
ATOM 685 C CA . VAL A 1 84 ? -8.999 1.810 12.054 1.00 71.06 84 VAL A CA 1
ATOM 686 C C . VAL A 1 84 ? -7.598 2.365 11.789 1.00 71.06 84 VAL A C 1
ATOM 688 O O . VAL A 1 84 ? -7.209 2.513 10.629 1.00 71.06 84 VAL A O 1
ATOM 691 N N . ILE A 1 85 ? -6.814 2.614 12.843 1.00 77.56 85 ILE A N 1
ATOM 692 C CA . ILE A 1 85 ? -5.424 3.080 12.730 1.00 77.56 85 ILE A CA 1
ATOM 693 C C . ILE A 1 85 ? -4.580 2.061 11.956 1.00 77.56 85 ILE A C 1
ATOM 695 O O . ILE A 1 85 ? -3.889 2.431 11.006 1.00 77.56 85 ILE A O 1
ATOM 699 N N . LEU A 1 86 ? -4.677 0.775 12.307 1.00 75.06 86 LEU A N 1
ATOM 700 C CA . LEU A 1 86 ? -3.983 -0.300 11.594 1.00 75.06 86 LEU A CA 1
ATOM 701 C C . LEU A 1 86 ? -4.381 -0.352 10.117 1.00 75.06 86 LEU A C 1
ATOM 703 O O . LEU A 1 86 ? -3.511 -0.478 9.258 1.00 75.06 86 LEU A O 1
ATOM 707 N N . GLY A 1 87 ? -5.665 -0.192 9.800 1.00 72.88 87 GLY A N 1
ATOM 708 C CA . GLY A 1 87 ? -6.122 -0.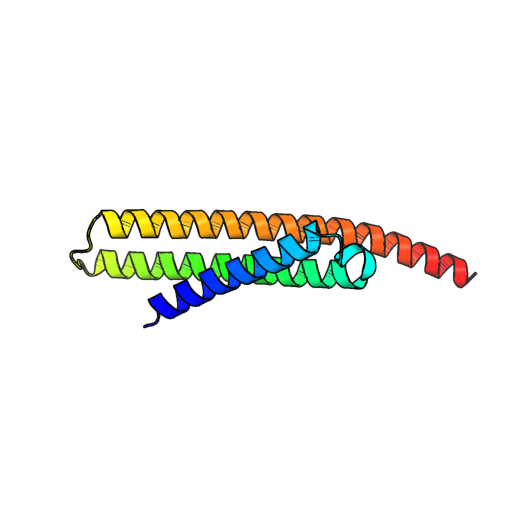166 8.415 1.00 72.88 87 GLY A CA 1
ATOM 709 C C . GLY A 1 87 ? -5.555 1.016 7.617 1.00 72.88 87 GLY A C 1
ATOM 710 O O . GLY A 1 87 ? -5.182 0.833 6.459 1.00 72.88 87 GLY A O 1
ATOM 711 N N . TYR A 1 88 ? -5.401 2.202 8.221 1.00 76.94 88 TYR A N 1
ATOM 712 C CA . TYR A 1 88 ? -4.738 3.340 7.569 1.00 76.94 88 TYR A CA 1
ATOM 713 C C . TYR A 1 88 ? -3.234 3.112 7.378 1.00 76.94 88 TYR A C 1
ATOM 715 O O . TYR A 1 88 ? -2.686 3.461 6.331 1.00 76.94 88 TYR A O 1
ATOM 723 N N . ILE A 1 89 ? -2.562 2.473 8.340 1.00 79.19 89 ILE A N 1
ATOM 724 C CA . ILE A 1 89 ? -1.157 2.067 8.188 1.00 79.19 89 ILE A CA 1
ATOM 725 C C . ILE A 1 89 ? -1.022 1.078 7.021 1.00 79.19 89 ILE A C 1
ATOM 727 O O . ILE A 1 89 ? -0.160 1.253 6.159 1.00 79.19 89 ILE A O 1
ATOM 731 N N . CYS A 1 90 ? -1.909 0.083 6.934 1.00 74.88 90 CYS A N 1
ATOM 732 C CA . CYS A 1 90 ? -1.957 -0.853 5.811 1.00 74.88 90 CYS A CA 1
ATOM 733 C C . CYS A 1 90 ? -2.250 -0.147 4.481 1.00 74.88 90 CYS A C 1
ATOM 735 O O . CYS A 1 90 ? -1.634 -0.478 3.468 1.00 74.88 90 CYS A O 1
ATOM 737 N N . MET A 1 91 ? -3.146 0.841 4.463 1.00 82.62 91 MET A N 1
ATOM 738 C CA . MET A 1 91 ? -3.430 1.654 3.279 1.00 82.62 91 MET A CA 1
ATOM 739 C C . MET A 1 91 ? -2.180 2.378 2.772 1.00 82.62 91 MET A C 1
ATOM 741 O O . MET A 1 91 ? -1.887 2.316 1.574 1.00 82.62 91 MET A O 1
ATOM 745 N N . LEU A 1 92 ? -1.422 3.003 3.680 1.00 79.81 92 LEU A N 1
ATOM 746 C CA . LEU A 1 92 ? -0.176 3.700 3.363 1.00 79.81 92 LEU A CA 1
ATOM 747 C C . LEU A 1 92 ? 0.907 2.742 2.871 1.00 79.81 92 LEU A C 1
ATOM 749 O O . LEU A 1 92 ? 1.547 3.022 1.860 1.00 79.81 92 LEU A O 1
ATOM 753 N N . LEU A 1 93 ? 1.093 1.602 3.540 1.00 79.69 93 LEU A N 1
ATOM 754 C CA . LEU A 1 93 ? 2.076 0.595 3.136 1.00 79.69 93 LEU A CA 1
ATOM 755 C C . LEU A 1 93 ? 1.789 0.063 1.730 1.00 79.69 93 LEU A C 1
ATOM 757 O O . LEU A 1 93 ? 2.701 0.033 0.900 1.00 79.69 93 LEU A O 1
ATOM 761 N N . ASN A 1 94 ? 0.531 -0.291 1.447 1.00 77.75 94 ASN A N 1
ATOM 762 C CA . ASN A 1 94 ? 0.094 -0.762 0.129 1.00 77.75 94 ASN A CA 1
ATOM 763 C C . ASN A 1 94 ? 0.197 0.337 -0.940 1.00 77.75 94 ASN A C 1
ATOM 765 O O . ASN A 1 94 ? 0.654 0.087 -2.054 1.00 77.75 94 ASN A O 1
ATOM 769 N N . GLY A 1 95 ? -0.151 1.580 -0.598 1.00 76.00 95 GLY A N 1
ATOM 770 C CA . GLY A 1 95 ? 0.010 2.725 -1.497 1.00 76.00 95 GLY A CA 1
ATOM 771 C C . GLY A 1 95 ? 1.479 2.992 -1.844 1.00 76.00 95 GLY A C 1
ATOM 772 O O . GLY A 1 95 ? 1.819 3.221 -3.007 1.00 76.00 95 GLY A O 1
ATOM 773 N N . LEU A 1 96 ? 2.377 2.896 -0.859 1.00 80.94 96 LEU A N 1
ATOM 774 C CA . LEU A 1 96 ? 3.814 3.072 -1.061 1.00 80.94 96 LEU A CA 1
ATOM 775 C C . LEU A 1 96 ? 4.403 1.945 -1.922 1.00 80.94 96 LEU A C 1
ATOM 777 O O . LEU A 1 96 ? 5.200 2.208 -2.823 1.00 80.94 96 LEU A O 1
ATOM 781 N N . THR A 1 97 ? 3.996 0.694 -1.688 1.00 78.75 97 THR A N 1
ATOM 782 C CA . THR A 1 97 ? 4.433 -0.452 -2.507 1.00 78.75 97 THR A CA 1
ATOM 783 C C . THR A 1 97 ? 3.914 -0.358 -3.938 1.00 78.75 97 THR A C 1
ATOM 785 O O . THR A 1 97 ? 4.686 -0.604 -4.869 1.00 78.75 97 THR A O 1
ATOM 788 N N . ALA A 1 98 ? 2.674 0.093 -4.147 1.00 79.00 98 ALA A N 1
ATOM 789 C CA . ALA A 1 98 ? 2.155 0.395 -5.480 1.00 79.00 98 ALA A CA 1
ATOM 790 C C . ALA A 1 98 ? 2.990 1.489 -6.173 1.00 79.00 98 ALA A C 1
ATOM 792 O O . ALA A 1 98 ? 3.392 1.331 -7.327 1.00 79.00 98 ALA A O 1
ATOM 793 N N . PHE A 1 99 ? 3.341 2.564 -5.461 1.00 79.00 99 PHE A N 1
ATOM 794 C CA . PHE A 1 99 ? 4.159 3.651 -6.005 1.00 79.00 99 PHE A CA 1
ATOM 795 C C . PHE A 1 99 ? 5.584 3.208 -6.374 1.00 79.00 99 PHE A C 1
ATOM 797 O O . PHE A 1 99 ? 6.109 3.570 -7.433 1.00 79.00 99 PHE A O 1
ATOM 804 N N . LEU A 1 100 ? 6.223 2.398 -5.527 1.00 79.69 100 LEU A N 1
ATOM 805 C CA . LEU A 1 100 ? 7.536 1.821 -5.818 1.00 79.69 100 LEU A CA 1
ATOM 806 C C . LEU A 1 100 ? 7.477 0.881 -7.028 1.00 79.69 100 LEU A C 1
ATOM 808 O O . LEU A 1 100 ? 8.366 0.933 -7.883 1.00 79.69 100 LEU A O 1
ATOM 812 N N . SER A 1 101 ? 6.419 0.076 -7.137 1.00 77.25 101 SER A N 1
ATOM 813 C CA . SER A 1 101 ? 6.185 -0.814 -8.280 1.00 77.25 101 SER A CA 1
ATOM 814 C C . SER A 1 101 ? 5.981 -0.023 -9.573 1.00 77.25 101 SER A C 1
ATOM 816 O O . SER A 1 101 ? 6.620 -0.325 -10.579 1.00 77.25 101 SER A O 1
ATOM 818 N N . TYR A 1 102 ? 5.225 1.078 -9.531 1.00 78.19 102 TYR A N 1
ATOM 819 C CA . TYR A 1 102 ? 5.075 1.998 -10.662 1.00 78.19 102 TYR A CA 1
ATOM 820 C C . TYR A 1 102 ? 6.415 2.595 -11.114 1.00 78.19 102 TYR A C 1
ATOM 822 O O . TYR A 1 102 ? 6.718 2.643 -12.310 1.00 78.19 102 TYR A O 1
ATOM 830 N N . ARG A 1 103 ? 7.263 3.026 -10.169 1.00 80.62 103 ARG A N 1
ATOM 831 C CA . ARG A 1 103 ? 8.600 3.545 -10.498 1.00 80.62 103 ARG A CA 1
ATOM 832 C C . ARG A 1 103 ? 9.469 2.493 -11.183 1.00 80.62 103 ARG A C 1
ATOM 834 O O . ARG A 1 103 ? 10.117 2.817 -12.180 1.00 80.62 103 ARG A O 1
ATOM 841 N N . LYS A 1 104 ? 9.465 1.255 -10.680 1.00 78.38 104 LYS A N 1
ATOM 842 C CA . LYS A 1 104 ? 10.191 0.127 -11.288 1.00 78.38 104 LYS A CA 1
ATOM 843 C C . LYS A 1 104 ? 9.672 -0.172 -12.695 1.00 78.38 104 LYS A C 1
ATOM 845 O O . LYS A 1 104 ? 10.470 -0.219 -13.633 1.00 78.38 104 LYS A O 1
ATOM 850 N N . TRP A 1 105 ? 8.352 -0.260 -12.857 1.00 77.50 105 TRP A N 1
ATOM 851 C CA . TRP A 1 105 ? 7.703 -0.473 -14.149 1.00 77.50 105 TRP A CA 1
ATOM 852 C C . TRP A 1 105 ? 8.071 0.620 -15.159 1.00 77.50 105 TRP A C 1
ATOM 854 O O . TRP A 1 105 ? 8.486 0.311 -16.271 1.00 77.50 105 TRP A O 1
ATOM 864 N N . LYS A 1 106 ? 8.049 1.901 -14.768 1.00 80.69 106 LYS A N 1
ATOM 865 C CA . LYS A 1 106 ? 8.415 3.025 -15.651 1.00 80.69 106 LYS A CA 1
ATOM 866 C C . LYS A 1 106 ? 9.864 2.954 -16.148 1.00 80.69 106 LYS A C 1
ATOM 868 O O . LYS A 1 106 ? 10.160 3.372 -17.271 1.00 80.69 106 LYS A O 1
ATOM 873 N N . VAL A 1 107 ? 10.791 2.483 -15.314 1.00 82.44 107 VAL A N 1
ATOM 874 C CA . VAL A 1 107 ? 12.192 2.282 -15.720 1.00 82.44 107 VAL A CA 1
ATOM 875 C C . VAL A 1 107 ? 12.294 1.119 -16.703 1.00 82.44 107 VAL A C 1
ATOM 877 O O . VAL A 1 107 ? 12.884 1.280 -17.770 1.00 82.44 107 VAL A O 1
ATOM 88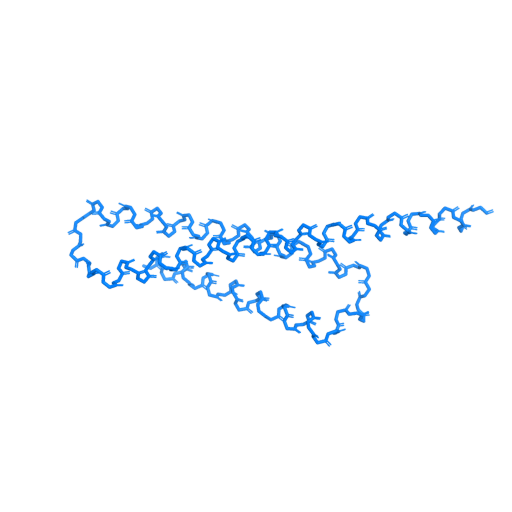0 N N . GLN A 1 108 ? 11.671 -0.015 -16.388 1.00 78.69 108 GLN A N 1
ATOM 881 C CA . GLN A 1 108 ? 11.689 -1.194 -17.250 1.00 78.69 108 GLN A CA 1
ATOM 882 C C . GLN A 1 108 ? 10.985 -0.954 -18.597 1.00 78.69 108 GLN A C 1
ATOM 884 O O . GLN A 1 108 ? 11.518 -1.343 -19.632 1.00 78.69 108 GLN A O 1
ATOM 889 N N . TYR A 1 109 ? 9.873 -0.216 -18.616 1.00 78.94 109 TYR A N 1
ATOM 890 C CA . TYR A 1 109 ? 9.165 0.166 -19.839 1.00 78.94 109 TYR A CA 1
ATOM 891 C C . TYR A 1 109 ? 10.038 1.018 -20.771 1.00 78.94 109 TYR A C 1
ATOM 893 O O . TYR A 1 109 ? 10.091 0.775 -21.975 1.00 78.94 109 TYR A O 1
ATOM 901 N N . ARG A 1 110 ? 10.799 1.978 -20.223 1.00 82.31 110 ARG A N 1
ATOM 902 C CA . ARG A 1 110 ? 11.756 2.770 -21.017 1.00 82.31 110 ARG A CA 1
ATOM 903 C C . ARG A 1 110 ? 12.875 1.914 -21.609 1.00 82.31 110 ARG A C 1
ATOM 905 O O . ARG A 1 110 ? 13.287 2.162 -22.738 1.00 82.31 110 ARG A O 1
ATOM 912 N N . LEU A 1 111 ? 13.363 0.919 -20.869 1.00 81.12 111 LEU A N 1
ATOM 913 C CA . LEU A 1 111 ? 14.374 -0.019 -21.367 1.00 81.12 111 LEU A CA 1
ATOM 914 C C . LEU A 1 111 ? 13.814 -0.956 -22.445 1.00 81.12 111 LEU A C 1
ATOM 916 O O . LEU A 1 111 ? 14.536 -1.305 -23.374 1.00 81.12 111 LEU A O 1
ATOM 920 N N . TYR A 1 112 ? 12.545 -1.354 -22.337 1.00 79.25 112 TYR A N 1
ATOM 921 C CA . TYR A 1 112 ? 11.858 -2.142 -23.361 1.00 79.25 112 TYR A CA 1
ATOM 922 C C . TYR A 1 112 ? 11.681 -1.343 -24.659 1.00 79.25 112 TYR A C 1
ATOM 924 O O . TYR A 1 112 ? 12.093 -1.804 -25.717 1.00 79.25 112 TYR A O 1
ATOM 932 N N . GLN A 1 113 ? 11.188 -0.103 -24.564 1.00 81.44 113 GLN A N 1
ATOM 933 C CA . GLN A 1 113 ? 11.059 0.813 -25.706 1.00 81.44 113 GLN A CA 1
ATOM 934 C C . GLN A 1 113 ? 12.401 1.046 -26.418 1.00 81.44 113 GLN A C 1
ATOM 936 O O . GLN A 1 113 ? 12.464 0.991 -27.639 1.00 81.44 113 GLN A O 1
ATOM 941 N N . ARG A 1 114 ? 13.498 1.229 -25.666 1.00 80.38 114 ARG A N 1
ATOM 942 C CA . ARG A 1 114 ? 14.842 1.356 -26.256 1.00 80.38 114 ARG A CA 1
ATOM 943 C C . ARG A 1 114 ? 15.299 0.106 -27.002 1.00 80.38 114 ARG A C 1
ATOM 945 O O . ARG A 1 114 ? 15.932 0.248 -28.034 1.00 80.38 114 ARG A O 1
ATOM 952 N N . ARG A 1 115 ? 15.014 -1.093 -26.484 1.00 79.75 115 ARG A N 1
ATOM 953 C CA . ARG A 1 115 ? 15.380 -2.344 -27.166 1.00 79.75 115 ARG A CA 1
ATOM 954 C C . ARG A 1 115 ? 14.591 -2.537 -28.454 1.00 79.75 115 ARG A C 1
ATOM 956 O O . ARG A 1 115 ? 15.190 -2.879 -29.460 1.00 79.75 115 ARG A O 1
ATOM 963 N N . LYS A 1 116 ? 13.296 -2.223 -28.432 1.00 79.44 116 LYS A N 1
ATOM 964 C CA . LYS A 1 116 ? 12.440 -2.313 -29.615 1.00 79.44 116 LYS A CA 1
ATOM 965 C C . LYS A 1 116 ? 12.901 -1.386 -30.748 1.00 79.44 116 LYS A C 1
ATOM 967 O O . LYS A 1 116 ? 12.929 -1.808 -31.891 1.00 79.44 116 LYS A O 1
ATOM 972 N N . LEU A 1 117 ? 13.325 -0.163 -30.420 1.00 76.44 117 LEU A N 1
ATOM 973 C CA . LEU A 1 117 ? 13.858 0.785 -31.410 1.00 76.44 117 LEU A CA 1
ATOM 974 C C . LEU A 1 117 ? 15.166 0.311 -32.065 1.00 76.44 117 LEU A C 1
ATOM 976 O O . LEU A 1 117 ? 15.425 0.676 -33.197 1.00 76.44 117 LEU A O 1
ATOM 980 N N . ILE A 1 118 ? 15.980 -0.491 -31.369 1.00 76.31 118 ILE A N 1
ATOM 981 C CA . ILE A 1 118 ? 17.240 -1.038 -31.909 1.00 76.31 118 ILE A CA 1
ATOM 982 C C . ILE A 1 118 ? 16.987 -2.258 -32.811 1.00 76.31 118 ILE A C 1
ATOM 984 O O . ILE A 1 118 ? 17.813 -2.561 -33.656 1.00 76.31 118 ILE A O 1
ATOM 988 N N . GLU A 1 119 ? 15.878 -2.981 -32.624 1.00 72.06 119 GLU A N 1
ATOM 989 C CA . GLU A 1 119 ? 15.492 -4.112 -33.488 1.00 72.06 119 GLU A CA 1
ATOM 990 C C . GLU A 1 119 ? 14.791 -3.672 -34.784 1.00 72.06 119 GLU A C 1
ATOM 992 O O . GLU A 1 119 ? 14.680 -4.472 -35.710 1.00 72.06 119 GLU A O 1
ATOM 997 N N . GLU A 1 120 ? 14.284 -2.436 -34.839 1.00 66.06 120 GLU A N 1
ATOM 998 C CA . GLU A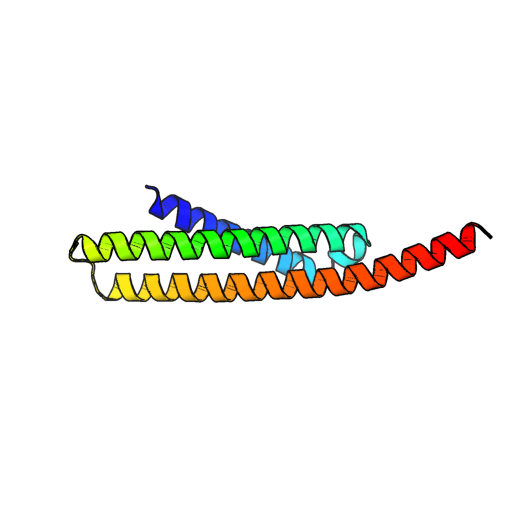 1 120 ? 13.616 -1.864 -36.018 1.00 66.06 120 GLU A CA 1
ATOM 999 C C . GLU A 1 120 ? 14.583 -1.122 -36.974 1.00 66.06 120 GLU A C 1
ATOM 1001 O O . GLU A 1 120 ? 14.180 -0.841 -38.104 1.00 66.06 120 GLU A O 1
ATOM 1006 N N . ASP A 1 121 ? 15.831 -0.859 -36.553 1.00 52.00 121 ASP A N 1
ATOM 1007 C CA . ASP A 1 121 ? 16.939 -0.290 -37.357 1.00 52.00 121 ASP A CA 1
ATOM 1008 C C . ASP A 1 121 ? 17.852 -1.390 -37.945 1.00 52.00 121 ASP A C 1
ATOM 1010 O O . ASP A 1 121 ? 18.284 -1.245 -39.115 1.00 52.00 121 ASP A O 1
#

InterPro domains:
  IPR008253 Marvel domain [PF01284] (4-100)
  IPR008253 Marvel domain [PS51225] (1-106)

Organism: NCBI:txid1028688

Secondary structure (DSSP, 8-state):
-HHHHHHHHHHHHHHHHHHHHHHHHTTGGGGSHHHHHHHHHHHHHHHHHHHHHHHHHHHHHHHHHHHTT----HHHHHHHHHHHHHHHHHHHHHHHHHHHHHHHHHHHHHHHHHHHHHH--

Foldseek 3Di:
DVLVVLVVLLVVLVVVVVVVVVCVVVCVVVVVPLVVLVVLLVSLLVSLVSLVVSLVVLVVVVVVVVVVPDPDDPVVVVVSVVVSVVSNVSSVVSNVSSVVSVVVSVVVVVVVVVVVVVVVD

Radius of gyration: 19.77 Å; chains: 1; bounding box: 44×26×64 Å